Protein AF-A0A9E5I355-F1 (afdb_monomer_lite)

Structure (mmCIF, N/CA/C/O backbone):
data_AF-A0A9E5I355-F1
#
_entry.id   AF-A0A9E5I355-F1
#
loop_
_atom_site.group_PDB
_atom_site.id
_atom_site.type_symbol
_atom_site.label_atom_id
_atom_site.label_alt_id
_atom_site.label_comp_id
_atom_site.label_asym_id
_atom_site.label_entity_id
_atom_site.label_seq_id
_atom_site.pdbx_PDB_ins_code
_atom_site.Cartn_x
_atom_site.Cartn_y
_atom_site.Cartn_z
_atom_site.occupancy
_atom_site.B_iso_or_equiv
_atom_site.auth_seq_id
_atom_site.auth_comp_id
_atom_site.auth_asym_id
_atom_site.auth_atom_id
_atom_site.pdbx_PDB_model_num
ATOM 1 N N . MET A 1 1 ? 2.047 -3.698 -52.890 1.00 48.22 1 MET A N 1
ATOM 2 C CA . MET A 1 1 ? 1.212 -2.639 -53.500 1.00 48.22 1 MET A CA 1
ATOM 3 C C . MET A 1 1 ? 0.688 -1.768 -52.359 1.00 48.22 1 MET A C 1
ATOM 5 O O . MET A 1 1 ? -0.387 -2.020 -51.835 1.00 48.22 1 MET A O 1
ATOM 9 N N . ASP A 1 2 ? 1.495 -0.799 -51.916 1.00 49.91 2 ASP A N 1
ATOM 10 C CA . ASP A 1 2 ? 1.264 0.023 -50.705 1.00 49.91 2 ASP A CA 1
ATOM 11 C C . ASP A 1 2 ? 0.085 1.006 -50.795 1.00 49.91 2 ASP A C 1
ATOM 13 O O . ASP A 1 2 ? -0.238 1.700 -49.837 1.00 49.91 2 ASP A O 1
ATOM 17 N N . LEU A 1 3 ? -0.597 1.060 -51.938 1.00 51.66 3 LEU A N 1
ATOM 18 C CA . LEU A 1 3 ? -1.717 1.972 -52.175 1.00 51.66 3 LEU A CA 1
ATOM 19 C C . LEU A 1 3 ? -3.060 1.458 -51.626 1.00 51.66 3 LEU A C 1
ATOM 21 O O . LEU A 1 3 ? -4.030 2.211 -51.616 1.00 51.66 3 LEU A O 1
ATOM 25 N N . MET A 1 4 ? -3.135 0.205 -51.159 1.00 53.12 4 MET A N 1
ATOM 26 C CA . MET A 1 4 ? -4.388 -0.408 -50.685 1.00 53.12 4 MET A CA 1
ATOM 27 C C . MET A 1 4 ? -4.488 -0.572 -49.160 1.00 53.12 4 MET A C 1
ATOM 29 O O . MET A 1 4 ? -5.533 -0.993 -48.667 1.00 53.12 4 MET A O 1
ATOM 33 N N . GLN A 1 5 ? -3.451 -0.235 -48.384 1.00 52.41 5 GLN A N 1
ATOM 34 C CA . GLN A 1 5 ? -3.492 -0.401 -46.929 1.00 52.41 5 GLN A CA 1
ATOM 35 C C . GLN A 1 5 ? -4.045 0.864 -46.243 1.00 52.41 5 GLN A C 1
ATOM 37 O O . GLN A 1 5 ? -3.414 1.918 -46.232 1.00 52.41 5 GLN A O 1
ATOM 42 N N . SER A 1 6 ? -5.230 0.772 -45.634 1.00 56.38 6 SER A N 1
ATOM 43 C CA . SER A 1 6 ? -5.912 1.895 -44.961 1.00 56.38 6 SER A CA 1
ATOM 44 C C . SER A 1 6 ? -5.481 2.129 -43.506 1.00 56.38 6 SER A C 1
ATOM 46 O O . SER A 1 6 ? -5.892 3.110 -42.893 1.00 56.38 6 SER A O 1
ATOM 48 N N . HIS A 1 7 ? -4.653 1.247 -42.941 1.00 57.00 7 HIS A N 1
ATOM 49 C CA . HIS A 1 7 ? -4.448 1.163 -41.492 1.00 57.00 7 HIS A CA 1
ATOM 50 C C . HIS A 1 7 ? -3.274 2.005 -40.955 1.00 57.00 7 HIS A C 1
ATOM 52 O O . HIS A 1 7 ? -3.158 2.183 -39.744 1.00 57.00 7 HIS A O 1
ATOM 58 N N . HIS A 1 8 ? -2.372 2.491 -41.817 1.00 56.12 8 HIS A N 1
ATOM 59 C CA . HIS A 1 8 ? -1.180 3.256 -41.423 1.00 56.12 8 HIS A CA 1
ATOM 60 C C . HIS A 1 8 ? -1.053 4.532 -42.263 1.00 56.12 8 HIS A C 1
ATOM 62 O O . HIS A 1 8 ? -0.533 4.519 -43.377 1.00 56.12 8 HIS A O 1
ATOM 68 N N . ALA A 1 9 ? -1.500 5.659 -41.699 1.00 60.22 9 ALA A N 1
ATOM 69 C CA . ALA A 1 9 ? -1.529 6.959 -42.379 1.00 60.22 9 ALA A CA 1
ATOM 70 C C . ALA A 1 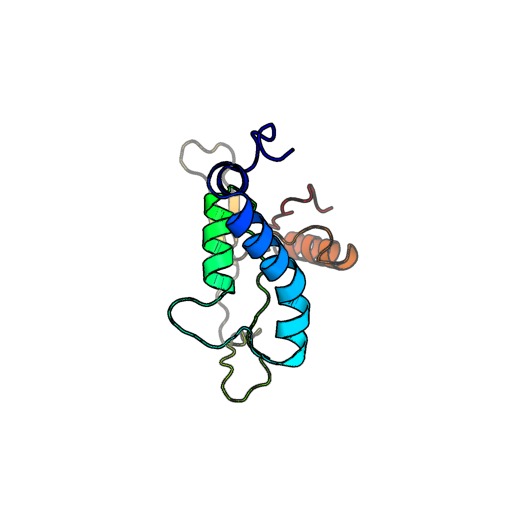9 ? -0.154 7.415 -42.922 1.00 60.22 9 ALA A C 1
ATOM 72 O O . ALA A 1 9 ? -0.084 8.127 -43.920 1.00 60.22 9 ALA A O 1
ATOM 73 N N . ILE A 1 10 ? 0.942 6.974 -42.295 1.00 58.75 10 ILE A N 1
ATOM 74 C CA . ILE A 1 10 ? 2.315 7.354 -42.660 1.00 58.75 10 ILE A CA 1
ATOM 75 C C . ILE A 1 10 ? 2.793 6.626 -43.930 1.00 58.75 10 ILE A C 1
ATOM 77 O O . ILE A 1 10 ? 3.360 7.266 -44.812 1.00 58.75 10 ILE A O 1
ATOM 81 N N . LEU A 1 11 ? 2.521 5.320 -44.060 1.00 58.97 11 LEU A N 1
ATOM 82 C CA . LEU A 1 11 ? 2.912 4.515 -45.231 1.00 58.97 11 LEU A CA 1
ATOM 83 C C . LEU A 1 11 ? 2.146 4.919 -46.497 1.00 58.97 11 LEU A C 1
ATOM 85 O O . LEU A 1 11 ? 2.666 4.804 -47.601 1.00 58.97 11 LEU A O 1
ATOM 89 N N . ARG A 1 12 ? 0.930 5.451 -46.334 1.00 59.28 12 ARG A N 1
ATOM 90 C CA . ARG A 1 12 ? 0.101 5.931 -47.444 1.00 59.28 12 ARG A CA 1
ATOM 91 C C . ARG A 1 12 ? 0.571 7.273 -48.010 1.00 59.28 12 ARG A C 1
ATOM 93 O O . ARG A 1 12 ? 0.564 7.449 -49.223 1.00 59.28 12 ARG A O 1
ATOM 100 N N . ASN A 1 13 ? 0.959 8.214 -47.149 1.00 60.34 13 ASN A N 1
ATOM 101 C CA . ASN A 1 13 ? 1.352 9.558 -47.588 1.00 60.34 13 ASN A CA 1
ATOM 102 C C . ASN A 1 13 ? 2.817 9.631 -48.035 1.00 60.34 13 ASN A C 1
ATOM 104 O O . ASN A 1 13 ? 3.153 10.446 -48.888 1.00 60.34 13 ASN A O 1
ATOM 108 N N . TYR A 1 14 ? 3.682 8.775 -47.486 1.00 66.38 14 TYR A N 1
ATOM 109 C CA . TYR A 1 14 ? 5.106 8.752 -47.812 1.00 66.38 14 TYR A CA 1
ATOM 110 C C . TYR A 1 14 ? 5.613 7.305 -47.853 1.00 66.38 14 TYR A C 1
ATOM 112 O O . TYR A 1 14 ? 6.297 6.880 -46.925 1.00 66.38 14 TYR A O 1
ATOM 120 N N . PRO A 1 15 ? 5.297 6.529 -48.904 1.00 61.34 15 PRO A N 1
ATOM 121 C CA . PRO A 1 15 ? 5.578 5.093 -48.940 1.00 61.34 15 PRO A CA 1
ATOM 122 C C . PRO A 1 15 ? 7.072 4.786 -48.794 1.00 61.34 15 PRO A C 1
ATOM 124 O O . PRO A 1 15 ? 7.458 3.957 -47.979 1.00 61.34 15 PRO A O 1
ATOM 127 N N . LEU A 1 16 ? 7.942 5.527 -49.483 1.00 65.19 16 LEU A N 1
ATOM 128 C CA . LEU A 1 16 ? 9.391 5.305 -49.417 1.00 65.19 16 LEU A CA 1
ATOM 129 C C . LEU A 1 16 ? 9.998 5.716 -48.064 1.00 65.19 16 LEU A C 1
ATOM 131 O O . LEU A 1 16 ? 10.741 4.951 -47.455 1.00 65.19 16 LEU A O 1
ATOM 135 N N . ILE A 1 17 ? 9.661 6.911 -47.568 1.00 67.50 17 ILE A N 1
ATOM 136 C CA . ILE A 1 17 ? 10.202 7.437 -46.301 1.00 67.50 17 ILE A CA 1
ATOM 137 C C . ILE A 1 17 ? 9.612 6.682 -45.102 1.00 67.50 17 ILE A C 1
ATOM 139 O O . ILE A 1 17 ? 10.296 6.467 -44.106 1.00 67.50 17 ILE A O 1
ATOM 143 N N . GLY A 1 18 ? 8.356 6.243 -45.200 1.00 64.69 18 GLY A N 1
ATOM 144 C CA . GLY A 1 18 ? 7.683 5.421 -44.203 1.00 64.69 18 GLY A CA 1
ATOM 145 C C . GLY A 1 18 ? 8.337 4.050 -44.067 1.00 64.69 18 GLY A C 1
ATOM 146 O O . GLY A 1 18 ? 8.686 3.665 -42.955 1.00 64.69 18 GLY A O 1
ATOM 147 N N . HIS A 1 19 ? 8.590 3.354 -45.180 1.00 70.31 19 HIS A N 1
ATOM 148 C CA . HIS A 1 19 ? 9.309 2.074 -45.158 1.00 70.31 19 HIS A CA 1
ATOM 149 C C . HIS A 1 19 ? 10.737 2.219 -44.632 1.00 70.31 19 HIS A C 1
ATOM 151 O O . HIS A 1 19 ? 11.148 1.430 -43.786 1.00 70.31 19 HIS A O 1
ATOM 157 N N . LEU A 1 20 ? 11.461 3.269 -45.036 1.00 68.19 20 LEU A N 1
ATOM 158 C CA . LEU A 1 20 ? 12.777 3.590 -44.471 1.00 68.19 20 LEU A CA 1
ATOM 159 C C . LEU A 1 20 ? 12.704 3.838 -42.960 1.00 68.19 20 LEU A C 1
ATOM 161 O O . LEU A 1 20 ? 13.518 3.311 -42.209 1.00 68.19 20 LEU A O 1
ATOM 165 N N . ARG A 1 21 ? 11.707 4.589 -42.484 1.00 70.00 21 ARG A N 1
ATOM 166 C CA . ARG A 1 21 ? 11.493 4.834 -41.054 1.00 70.00 21 ARG A CA 1
ATOM 167 C C . ARG A 1 21 ? 11.249 3.539 -40.280 1.00 70.00 21 ARG A C 1
ATOM 169 O O . ARG A 1 21 ? 11.850 3.368 -39.225 1.00 70.00 21 ARG A O 1
ATOM 176 N N . PHE A 1 22 ? 10.392 2.647 -40.776 1.00 65.19 22 PHE A N 1
ATOM 177 C CA . PHE A 1 22 ? 10.113 1.374 -40.106 1.00 65.19 22 PHE A CA 1
ATOM 178 C C . PHE A 1 22 ? 11.309 0.419 -40.154 1.00 65.19 22 PHE A C 1
ATOM 180 O O . PHE A 1 22 ? 11.583 -0.260 -39.169 1.00 65.19 22 PHE A O 1
ATOM 187 N N . PHE A 1 23 ? 12.078 0.429 -41.244 1.00 70.75 23 PHE A N 1
ATOM 188 C CA . PHE A 1 23 ? 13.341 -0.299 -41.347 1.00 70.75 23 PHE A CA 1
ATOM 189 C C . PHE A 1 23 ? 14.373 0.199 -40.322 1.00 70.75 23 PHE A C 1
ATOM 191 O O . PHE A 1 23 ? 14.969 -0.598 -39.599 1.00 70.75 23 PHE A O 1
ATOM 198 N N . PHE A 1 24 ? 14.527 1.518 -40.169 1.00 67.25 24 PHE A N 1
ATOM 199 C CA . PHE A 1 24 ? 15.391 2.086 -39.133 1.00 67.25 24 PHE A CA 1
ATOM 200 C C . PHE A 1 24 ? 14.848 1.877 -37.717 1.00 67.25 24 PHE A C 1
ATOM 202 O O . PHE A 1 24 ? 15.646 1.695 -36.807 1.00 67.25 24 PHE A O 1
ATOM 209 N N . GLU A 1 25 ? 13.527 1.868 -37.502 1.00 61.44 25 GLU A N 1
ATOM 210 C CA . GLU A 1 25 ? 12.923 1.480 -36.217 1.00 61.44 25 GLU A CA 1
ATOM 211 C C . GLU A 1 25 ? 13.196 0.007 -35.874 1.00 61.44 25 GLU A C 1
ATOM 213 O O . GLU A 1 25 ? 13.403 -0.294 -34.700 1.00 61.44 25 GLU A O 1
ATOM 218 N N . PHE A 1 26 ? 13.252 -0.878 -36.875 1.00 66.25 26 PHE A N 1
ATOM 219 C CA . PHE A 1 26 ? 13.553 -2.301 -36.710 1.00 66.25 26 PHE A CA 1
ATOM 220 C C . PHE A 1 26 ? 15.028 -2.563 -36.371 1.00 66.25 26 PHE A C 1
ATOM 222 O O . PHE A 1 26 ? 15.306 -3.370 -35.495 1.00 66.25 26 PHE A O 1
ATOM 229 N N . ILE A 1 27 ? 15.962 -1.829 -36.988 1.00 63.22 27 ILE A N 1
ATOM 230 C CA . ILE A 1 27 ? 17.417 -1.912 -36.718 1.00 63.22 27 ILE A CA 1
ATOM 231 C C . ILE A 1 27 ? 17.818 -1.144 -35.438 1.00 63.22 27 ILE A C 1
ATOM 233 O O . ILE A 1 27 ? 18.886 -1.336 -34.852 1.00 63.22 27 ILE A O 1
ATOM 237 N N . ARG A 1 28 ? 16.940 -0.261 -34.951 1.00 60.25 28 ARG A N 1
ATOM 238 C CA . ARG A 1 28 ? 17.161 0.588 -33.771 1.00 60.25 28 ARG A CA 1
ATOM 239 C C . ARG A 1 28 ? 17.545 -0.144 -32.474 1.00 60.25 28 ARG A C 1
ATOM 241 O O . ARG A 1 28 ? 18.323 0.444 -31.719 1.00 60.25 28 ARG A O 1
ATOM 248 N N . PRO A 1 29 ? 17.005 -1.334 -32.136 1.00 56.12 29 PRO A N 1
ATOM 249 C CA . PRO A 1 29 ? 17.376 -2.047 -30.915 1.00 56.12 29 PRO A CA 1
ATOM 250 C C . PRO A 1 29 ? 18.828 -2.537 -30.967 1.00 56.12 29 PRO A C 1
ATOM 252 O O . PRO A 1 29 ? 19.558 -2.377 -29.993 1.00 56.12 29 PRO A O 1
ATOM 255 N N . GLU A 1 30 ? 19.253 -3.052 -32.122 1.00 55.69 30 GLU A N 1
ATOM 256 C CA . GLU A 1 30 ? 20.559 -3.687 -32.331 1.00 55.69 30 GLU A CA 1
ATOM 257 C C . GLU A 1 30 ? 21.700 -2.661 -32.293 1.00 55.69 30 GLU A C 1
ATOM 259 O O . GLU A 1 30 ? 22.718 -2.889 -31.646 1.00 55.69 30 GLU A O 1
ATOM 264 N N . ILE A 1 31 ? 21.503 -1.475 -32.883 1.00 58.16 31 ILE A N 1
ATOM 265 C CA . ILE A 1 31 ? 22.497 -0.387 -32.820 1.00 58.16 31 ILE A CA 1
ATOM 266 C C . ILE A 1 31 ? 22.590 0.217 -31.405 1.00 58.16 31 ILE A C 1
ATOM 268 O O . ILE A 1 31 ? 23.676 0.589 -30.959 1.00 58.16 31 ILE A O 1
ATOM 272 N N . ARG A 1 32 ? 21.477 0.302 -30.660 1.00 49.06 32 ARG A N 1
ATOM 273 C CA . ARG A 1 32 ? 21.481 0.859 -29.291 1.00 49.06 32 ARG A CA 1
ATOM 274 C C . ARG A 1 32 ? 22.138 -0.062 -28.269 1.00 49.06 32 ARG A C 1
ATOM 276 O O . ARG A 1 32 ? 22.784 0.458 -27.367 1.00 49.06 32 ARG A O 1
ATOM 283 N N . GLN A 1 33 ? 22.001 -1.381 -28.412 1.00 49.72 33 GLN A N 1
ATOM 284 C CA . GLN A 1 33 ? 22.601 -2.342 -27.482 1.00 49.72 33 GLN A CA 1
ATOM 285 C C . GLN A 1 33 ? 24.139 -2.319 -27.513 1.00 49.72 33 GLN A C 1
ATOM 287 O O . GLN A 1 33 ? 24.761 -2.618 -26.501 1.00 49.72 33 GLN A O 1
ATOM 292 N N . TYR A 1 34 ? 24.746 -1.937 -28.644 1.00 50.56 34 TYR A N 1
ATOM 293 C CA . TYR A 1 34 ? 26.203 -1.956 -28.820 1.00 50.56 34 TYR A CA 1
ATOM 294 C C . TYR A 1 34 ? 26.901 -0.596 -28.661 1.00 50.56 34 TYR A C 1
ATOM 296 O O . TYR A 1 34 ? 28.102 -0.585 -28.408 1.00 50.56 34 TYR A O 1
ATOM 304 N N . PHE A 1 35 ? 26.195 0.536 -28.800 1.00 47.34 35 PHE A N 1
ATOM 305 C CA . PHE A 1 35 ? 26.848 1.857 -28.839 1.00 47.34 35 PHE A CA 1
ATOM 306 C C . PHE A 1 35 ? 26.343 2.901 -27.833 1.00 47.34 35 PHE A C 1
ATOM 308 O O . PHE A 1 35 ? 27.039 3.892 -27.628 1.00 47.34 35 PHE A O 1
ATOM 315 N N . LEU A 1 36 ? 25.168 2.740 -27.211 1.00 50.28 36 LEU A N 1
ATOM 316 C CA . LEU A 1 36 ? 24.565 3.790 -26.373 1.00 50.28 36 LEU A CA 1
ATOM 317 C C . LEU A 1 36 ? 23.887 3.197 -25.133 1.00 50.28 36 LEU A C 1
ATOM 319 O O . LEU A 1 36 ? 22.660 3.122 -25.027 1.00 50.28 36 LEU A O 1
ATOM 323 N N . GLU A 1 37 ? 24.720 2.801 -24.179 1.00 43.12 37 GLU A N 1
ATOM 324 C CA . GLU A 1 37 ? 24.329 2.576 -22.793 1.00 43.12 37 GLU A CA 1
ATOM 325 C C . GLU A 1 37 ? 24.034 3.934 -22.123 1.00 43.12 37 GLU A C 1
ATOM 327 O O . GLU A 1 37 ? 24.943 4.680 -21.786 1.00 43.12 37 GLU A O 1
ATOM 332 N N . SER A 1 38 ? 22.754 4.297 -21.996 1.00 48.38 38 SER A N 1
ATOM 333 C CA . SER A 1 38 ? 22.090 4.663 -20.730 1.00 48.38 38 SER A CA 1
ATOM 334 C C . SER A 1 38 ? 20.670 5.172 -21.033 1.00 48.38 38 SER A C 1
ATOM 336 O O . SER A 1 38 ? 20.453 6.085 -21.827 1.00 48.38 38 SER A O 1
ATOM 338 N N . ASP A 1 39 ? 19.651 4.567 -20.418 1.00 52.34 39 ASP A N 1
ATOM 339 C CA . ASP A 1 39 ? 18.254 5.032 -20.513 1.00 52.34 39 ASP A CA 1
ATOM 340 C C . ASP A 1 39 ? 17.959 6.210 -19.541 1.00 52.34 39 ASP A C 1
ATOM 342 O O . ASP A 1 39 ? 16.805 6.632 -19.418 1.00 52.34 39 ASP A O 1
ATOM 346 N N . ASN A 1 40 ? 18.994 6.753 -18.880 1.00 51.56 40 ASN A N 1
ATOM 347 C CA . ASN A 1 40 ? 18.903 7.764 -17.818 1.00 51.56 40 ASN A CA 1
ATOM 348 C C . ASN A 1 40 ? 19.443 9.154 -18.196 1.00 51.56 40 ASN A C 1
ATOM 350 O O . ASN A 1 40 ? 19.319 10.066 -17.384 1.00 51.56 40 ASN A O 1
ATOM 354 N N . GLU A 1 41 ? 20.015 9.359 -19.383 1.00 48.69 41 GLU A N 1
ATOM 355 C CA . GLU A 1 41 ? 20.475 10.698 -19.769 1.00 48.69 41 GLU A CA 1
ATOM 356 C C . GLU A 1 41 ? 19.310 11.606 -20.201 1.00 48.69 41 GLU A C 1
ATOM 358 O O . GLU A 1 41 ? 18.567 11.345 -21.155 1.00 48.69 41 GLU A O 1
ATOM 363 N N . GLU A 1 42 ? 19.130 12.677 -19.428 1.00 50.00 42 GLU A N 1
ATOM 364 C CA . GLU A 1 42 ? 18.147 13.734 -19.632 1.00 50.00 42 GLU A CA 1
ATOM 365 C C . GLU A 1 42 ? 18.534 14.637 -20.810 1.00 50.00 42 GLU A C 1
ATOM 367 O O . GLU A 1 42 ? 19.683 15.046 -20.914 1.00 50.00 42 GLU A O 1
ATOM 372 N N . ILE A 1 43 ? 17.562 14.939 -21.689 1.00 50.41 43 ILE A N 1
ATOM 373 C CA . ILE A 1 43 ? 17.044 16.285 -22.050 1.00 50.41 43 ILE A CA 1
ATOM 374 C C . ILE A 1 43 ? 15.870 16.097 -23.054 1.00 50.41 43 ILE A C 1
ATOM 376 O O . ILE A 1 43 ? 15.973 15.297 -23.992 1.00 50.41 43 ILE A O 1
ATOM 380 N N . PRO A 1 44 ? 14.730 16.822 -22.967 1.00 57.44 44 PRO A N 1
ATOM 381 C CA . PRO A 1 44 ? 14.105 17.488 -21.814 1.00 57.44 44 PRO A CA 1
ATOM 382 C C . PRO A 1 44 ? 13.099 16.582 -21.069 1.00 57.44 44 PRO A C 1
ATOM 384 O O . PRO A 1 44 ? 12.517 16.984 -20.072 1.00 57.44 44 PRO A O 1
ATOM 387 N N . PHE A 1 45 ? 12.879 15.359 -21.559 1.00 57.72 45 PHE A N 1
ATOM 388 C CA . PHE A 1 45 ? 12.057 14.337 -20.906 1.00 57.72 45 PHE A CA 1
ATOM 389 C C . PHE A 1 45 ? 12.702 12.975 -21.108 1.00 57.72 45 PHE A C 1
ATOM 391 O O . PHE A 1 45 ? 13.070 12.649 -22.247 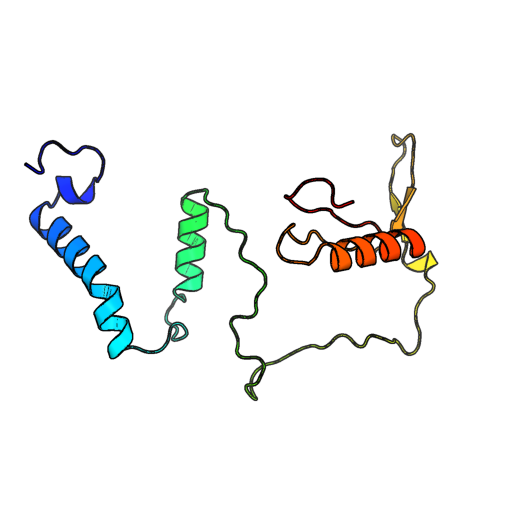1.00 57.72 45 PHE A O 1
ATOM 398 N N . SER A 1 46 ? 12.772 12.173 -20.047 1.00 65.19 46 SER A N 1
ATOM 399 C CA . SER A 1 46 ? 13.276 10.803 -20.115 1.00 65.19 46 SER A CA 1
ATOM 400 C C . SER A 1 46 ? 12.371 9.939 -20.997 1.00 65.19 46 SER A C 1
ATOM 402 O O . SER A 1 46 ? 11.169 10.191 -21.167 1.00 65.19 46 SER A O 1
ATOM 404 N N . ARG A 1 47 ? 12.928 8.872 -21.578 1.00 65.06 47 ARG A N 1
ATOM 405 C CA . ARG A 1 47 ? 12.142 7.920 -22.379 1.00 65.06 47 ARG A CA 1
ATOM 406 C C . ARG A 1 47 ? 10.974 7.343 -21.571 1.00 65.06 47 ARG A C 1
ATOM 408 O O . ARG A 1 47 ? 9.892 7.147 -22.126 1.00 65.06 47 ARG A O 1
ATOM 415 N N . ALA A 1 48 ? 11.169 7.137 -20.267 1.00 64.75 48 ALA A N 1
ATOM 416 C CA . ALA A 1 48 ? 10.136 6.664 -19.353 1.00 64.75 48 ALA A CA 1
ATOM 417 C C . ALA A 1 48 ? 8.947 7.636 -19.257 1.00 64.75 48 ALA A C 1
ATOM 419 O O . ALA A 1 48 ? 7.801 7.181 -19.326 1.00 64.75 48 ALA A O 1
ATOM 420 N N . GLN A 1 49 ? 9.213 8.947 -19.172 1.00 67.62 49 GLN A N 1
ATOM 421 C CA . GLN A 1 49 ? 8.191 10.001 -19.161 1.00 67.62 49 GLN A CA 1
ATOM 422 C C . GLN A 1 49 ? 7.433 10.064 -20.494 1.00 67.62 49 GLN A C 1
ATOM 424 O O . GLN A 1 49 ? 6.203 10.079 -20.504 1.00 67.62 49 GLN A O 1
ATOM 429 N N . ARG A 1 50 ? 8.137 10.007 -21.634 1.00 74.19 50 ARG A N 1
ATOM 430 C CA . ARG A 1 50 ? 7.487 10.006 -22.962 1.00 74.19 50 ARG A CA 1
ATOM 431 C C . A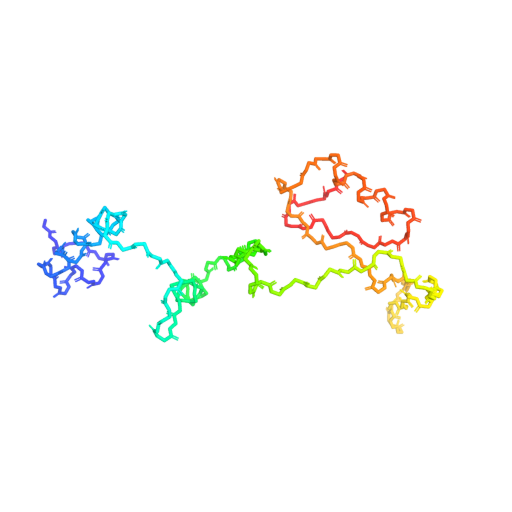RG A 1 50 ? 6.603 8.775 -23.165 1.00 74.19 50 ARG A C 1
ATOM 433 O O . ARG A 1 50 ? 5.489 8.890 -23.667 1.00 74.19 50 ARG A O 1
ATOM 440 N N . ALA A 1 51 ? 7.076 7.600 -22.748 1.00 69.75 51 ALA A N 1
ATOM 441 C CA . ALA A 1 51 ? 6.302 6.365 -22.827 1.00 69.75 51 ALA A CA 1
ATOM 442 C C . ALA A 1 51 ? 5.021 6.429 -21.978 1.00 69.75 51 ALA A C 1
ATOM 444 O O . ALA A 1 51 ? 3.983 5.955 -22.428 1.00 69.75 51 ALA A O 1
ATOM 445 N N . LEU A 1 52 ? 5.073 7.049 -20.793 1.00 73.75 52 LEU A N 1
ATOM 446 C CA . LEU A 1 52 ? 3.896 7.249 -19.941 1.00 73.75 52 LEU A CA 1
ATOM 447 C C . LEU A 1 52 ? 2.840 8.128 -20.629 1.00 73.75 52 LEU A C 1
ATOM 449 O O . LEU A 1 52 ? 1.665 7.768 -20.662 1.00 73.75 52 LEU A O 1
ATOM 453 N N . VAL A 1 53 ? 3.257 9.249 -21.228 1.00 77.75 53 VAL A N 1
ATOM 454 C CA . VAL A 1 53 ? 2.354 10.150 -21.968 1.00 77.75 53 VAL A CA 1
ATOM 455 C C . VAL A 1 53 ? 1.690 9.420 -23.136 1.00 77.75 53 VAL A C 1
ATOM 457 O O . VAL A 1 53 ? 0.476 9.514 -23.308 1.00 77.75 53 VAL A O 1
ATOM 460 N N . TYR A 1 54 ? 2.451 8.633 -23.904 1.00 76.38 54 TYR A N 1
ATOM 461 C CA . TYR A 1 54 ? 1.890 7.857 -25.012 1.00 76.38 54 TYR A CA 1
ATOM 462 C C . TYR A 1 54 ? 0.942 6.742 -24.561 1.00 76.38 54 TYR A C 1
ATOM 464 O O . TYR A 1 54 ? -0.042 6.485 -25.251 1.00 76.38 54 TYR A O 1
ATOM 472 N N . GLN A 1 55 ? 1.213 6.080 -23.433 1.00 72.44 55 GLN A N 1
ATOM 473 C CA . GLN A 1 55 ? 0.316 5.062 -22.876 1.00 72.44 55 GLN A CA 1
ATOM 474 C C . GLN A 1 55 ? -1.022 5.680 -22.454 1.00 72.44 55 GLN A C 1
ATOM 476 O O . GLN A 1 55 ? -2.072 5.189 -22.870 1.00 72.44 55 GLN A O 1
ATOM 481 N N . ARG A 1 56 ? -0.982 6.821 -21.750 1.00 77.19 56 ARG A N 1
ATOM 482 C CA . ARG A 1 56 ? -2.180 7.578 -21.353 1.00 77.19 56 ARG A CA 1
ATOM 483 C C . ARG A 1 56 ? -2.981 8.081 -22.550 1.00 77.19 56 ARG A C 1
ATOM 485 O O . ARG A 1 56 ? -4.194 7.912 -22.584 1.00 77.19 56 ARG A O 1
ATOM 492 N N . ALA A 1 57 ? -2.310 8.632 -23.563 1.00 76.25 57 ALA A N 1
ATOM 493 C CA . ALA A 1 57 ? -2.964 9.115 -24.781 1.00 76.25 57 ALA A CA 1
ATOM 494 C C . ALA A 1 57 ? -3.653 7.996 -25.584 1.00 76.25 57 ALA A C 1
ATOM 496 O O . ALA A 1 57 ? -4.597 8.260 -26.322 1.00 76.25 57 ALA A O 1
ATOM 497 N N . LYS A 1 58 ? -3.194 6.746 -25.445 1.00 79.31 58 LYS A N 1
ATOM 498 C CA . LYS A 1 58 ? -3.778 5.569 -26.104 1.00 79.31 58 LYS A CA 1
ATOM 499 C C . LYS A 1 58 ? -4.845 4.858 -25.263 1.00 79.31 58 LYS A C 1
ATOM 501 O O . LYS A 1 58 ? -5.348 3.831 -25.705 1.00 79.31 58 LYS A O 1
ATOM 506 N N . GLY A 1 59 ? -5.163 5.355 -24.063 1.00 64.00 59 GLY A N 1
ATOM 507 C CA . GLY A 1 59 ? -6.096 4.697 -23.139 1.00 64.00 59 GLY A CA 1
ATOM 508 C C . GLY A 1 59 ? -5.615 3.327 -22.642 1.00 64.00 59 GLY A C 1
ATOM 509 O O . GLY A 1 59 ? -6.416 2.532 -22.160 1.00 64.00 59 GLY A O 1
ATOM 510 N N . ALA A 1 60 ? -4.321 3.028 -22.783 1.00 64.94 60 ALA A N 1
ATOM 511 C CA . ALA A 1 60 ? -3.729 1.795 -22.281 1.00 64.94 60 ALA A CA 1
ATOM 512 C C . ALA A 1 60 ? -3.431 1.933 -20.781 1.00 64.94 60 ALA A C 1
ATOM 514 O O . ALA A 1 60 ? -3.098 3.027 -20.323 1.00 64.94 60 ALA A O 1
ATOM 515 N N . SER A 1 61 ? -3.523 0.824 -20.035 1.00 54.41 61 SER A N 1
ATOM 516 C CA . SER A 1 61 ? -3.248 0.799 -18.591 1.00 54.41 61 SER A CA 1
ATOM 517 C C . SER A 1 61 ? -1.892 1.443 -18.284 1.00 54.41 61 SER A C 1
ATOM 519 O O . SER A 1 61 ? -0.852 1.004 -18.780 1.00 54.41 61 SER A O 1
ATOM 521 N N . ASP A 1 62 ? -1.915 2.510 -17.485 1.00 53.88 62 ASP A N 1
ATOM 522 C CA . ASP A 1 62 ? -0.742 3.285 -17.075 1.00 53.88 62 ASP A CA 1
ATOM 523 C C . ASP A 1 62 ? -0.177 2.823 -15.722 1.00 53.88 62 ASP A C 1
ATOM 525 O O . ASP A 1 62 ? 0.770 3.415 -15.197 1.00 53.88 62 ASP A O 1
ATOM 529 N N . LYS A 1 63 ? -0.728 1.732 -15.177 1.00 51.41 63 LYS A N 1
ATOM 530 C CA . LYS A 1 63 ? -0.311 1.128 -13.915 1.00 51.41 63 LYS A CA 1
ATOM 531 C C . LYS A 1 63 ? 1.033 0.434 -14.098 1.00 51.41 63 LYS A C 1
ATOM 533 O O . LYS A 1 63 ? 1.112 -0.709 -14.542 1.00 51.41 63 LYS A O 1
ATOM 538 N N . ARG A 1 64 ? 2.113 1.139 -13.763 1.00 57.34 64 ARG A N 1
ATOM 539 C CA . ARG A 1 64 ? 3.442 0.537 -13.616 1.00 57.34 64 ARG A CA 1
ATOM 540 C C . ARG A 1 64 ? 3.645 0.103 -12.165 1.00 57.34 64 ARG A C 1
ATOM 542 O O . ARG A 1 64 ? 3.248 0.848 -11.267 1.00 57.34 64 ARG A O 1
ATOM 549 N N . PRO A 1 65 ? 4.261 -1.066 -11.919 1.00 54.97 65 PRO A N 1
ATOM 550 C CA . PRO A 1 65 ? 4.664 -1.436 -10.571 1.00 54.97 65 PRO A CA 1
ATOM 551 C C . PRO A 1 65 ? 5.588 -0.347 -10.015 1.00 54.97 65 PRO A C 1
ATOM 553 O O . PRO A 1 65 ? 6.433 0.182 -10.738 1.00 54.97 65 PRO A O 1
ATOM 556 N N . PHE A 1 66 ? 5.413 -0.018 -8.736 1.00 52.94 66 PHE A N 1
ATOM 557 C CA . PHE A 1 66 ? 6.185 0.977 -7.979 1.00 52.94 66 PHE A CA 1
ATOM 558 C C . PHE A 1 66 ? 7.626 0.490 -7.697 1.00 52.94 66 PHE A C 1
ATOM 560 O O . PHE A 1 66 ? 8.121 0.549 -6.578 1.00 52.94 66 PHE A O 1
ATOM 567 N N . GLY A 1 67 ? 8.298 -0.067 -8.705 1.00 55.81 67 GLY A N 1
ATOM 568 C CA . GLY A 1 67 ? 9.705 -0.434 -8.626 1.00 55.81 67 GLY A CA 1
ATOM 569 C C . GLY A 1 67 ? 10.579 0.810 -8.740 1.00 55.81 67 GLY A C 1
ATOM 570 O O . GLY A 1 67 ? 10.369 1.649 -9.618 1.00 55.81 67 GLY A O 1
ATOM 571 N N . THR A 1 68 ? 11.568 0.931 -7.861 1.00 61.84 68 THR A N 1
ATOM 572 C CA . THR A 1 68 ? 12.562 2.001 -7.934 1.00 61.84 68 THR A CA 1
ATOM 573 C C . THR A 1 68 ? 13.444 1.780 -9.166 1.00 61.84 68 THR A C 1
ATOM 575 O O . THR A 1 68 ? 14.115 0.760 -9.277 1.00 61.84 68 THR A O 1
ATOM 578 N N . LEU A 1 69 ? 13.439 2.733 -10.105 1.00 62.09 69 LEU A N 1
ATOM 579 C CA . LEU A 1 69 ? 14.353 2.744 -11.264 1.00 62.09 69 LEU A CA 1
ATOM 580 C C . LEU A 1 69 ? 15.758 3.254 -10.897 1.00 62.09 69 LEU A C 1
ATOM 582 O O . LEU A 1 69 ? 16.686 3.183 -11.700 1.00 62.09 69 LEU A O 1
ATOM 586 N N . VAL A 1 70 ? 15.888 3.813 -9.694 1.00 63.88 70 VAL A N 1
ATOM 587 C CA . VAL A 1 70 ? 17.134 4.309 -9.115 1.00 63.88 70 VAL A CA 1
ATOM 588 C C . VAL A 1 70 ? 17.858 3.153 -8.432 1.00 63.88 70 VAL A C 1
ATOM 590 O O . VAL A 1 70 ? 17.273 2.407 -7.649 1.00 63.88 70 VAL A O 1
ATOM 593 N N . ASP A 1 71 ? 19.146 3.022 -8.722 1.00 68.12 71 ASP A N 1
ATOM 594 C CA . ASP A 1 71 ? 20.018 2.093 -8.016 1.00 68.12 71 ASP A CA 1
ATOM 595 C C . ASP A 1 71 ? 20.204 2.562 -6.566 1.00 68.12 71 ASP A C 1
ATOM 597 O O . ASP A 1 71 ? 20.934 3.515 -6.291 1.00 68.12 71 ASP A O 1
ATOM 601 N N . VAL A 1 72 ? 19.506 1.887 -5.655 1.00 70.06 72 VAL A N 1
ATOM 602 C CA . VAL A 1 72 ? 19.476 2.154 -4.212 1.00 70.06 72 VAL A CA 1
ATOM 603 C C . VAL A 1 72 ? 20.818 1.920 -3.510 1.00 70.06 72 VAL A C 1
ATOM 605 O O . VAL A 1 72 ? 20.988 2.354 -2.376 1.00 70.06 72 VAL A O 1
ATOM 608 N N . TYR A 1 73 ? 21.781 1.262 -4.160 1.00 72.62 73 TYR A N 1
ATOM 609 C CA . TYR A 1 73 ? 23.109 1.025 -3.588 1.00 72.62 73 TYR A CA 1
ATOM 610 C C . TYR A 1 73 ? 24.116 2.128 -3.924 1.00 72.62 73 TYR A C 1
ATOM 612 O O . TYR A 1 73 ? 25.239 2.113 -3.414 1.00 72.62 73 TYR A O 1
ATOM 620 N N . LYS A 1 74 ? 23.743 3.100 -4.766 1.00 75.31 74 LYS A N 1
ATOM 621 C CA . LYS A 1 74 ? 24.613 4.238 -5.066 1.00 75.31 74 LYS A CA 1
ATOM 622 C C . LYS A 1 74 ? 24.656 5.211 -3.885 1.00 75.31 74 LYS A C 1
ATOM 624 O O . LYS A 1 74 ? 23.618 5.483 -3.292 1.00 75.31 74 LYS A O 1
ATOM 629 N N . PRO A 1 75 ? 25.816 5.827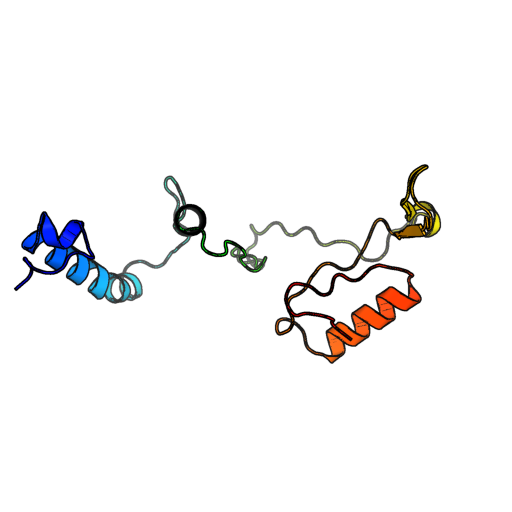 -3.591 1.00 72.25 75 PRO A N 1
ATOM 630 C CA . PRO A 1 75 ? 25.942 6.791 -2.494 1.00 72.25 75 PRO A CA 1
ATOM 631 C C . PRO A 1 75 ? 24.998 8.000 -2.588 1.00 72.25 75 PRO A C 1
ATOM 633 O O . PRO A 1 75 ? 24.719 8.632 -1.578 1.00 72.25 75 PRO A O 1
ATOM 636 N N . SER A 1 76 ? 24.523 8.336 -3.791 1.00 72.25 76 SER A N 1
ATOM 637 C CA . SER A 1 76 ? 23.573 9.425 -4.042 1.00 72.25 76 SER A CA 1
ATOM 638 C C . SER A 1 76 ? 22.100 9.004 -3.978 1.00 72.25 76 SER A C 1
ATOM 640 O O . SER A 1 76 ? 21.224 9.823 -4.249 1.00 72.25 76 SER A O 1
ATOM 642 N N . ALA A 1 77 ? 21.805 7.739 -3.672 1.00 71.44 77 ALA A N 1
ATOM 643 C CA . ALA A 1 77 ? 20.438 7.278 -3.500 1.00 71.44 77 ALA A CA 1
ATOM 644 C C . ALA A 1 77 ? 19.919 7.673 -2.114 1.00 71.44 77 ALA A C 1
ATOM 646 O O . ALA A 1 77 ? 20.345 7.142 -1.089 1.00 71.44 77 ALA A O 1
ATOM 647 N N . GLU A 1 78 ? 18.964 8.595 -2.084 1.00 72.50 78 GLU A N 1
ATOM 648 C CA . GLU A 1 78 ? 18.248 8.933 -0.859 1.00 72.50 78 GLU A CA 1
ATOM 649 C C . GLU A 1 78 ? 17.148 7.899 -0.601 1.00 72.50 78 GLU A C 1
ATOM 651 O O . GLU A 1 78 ? 16.206 7.751 -1.382 1.00 72.50 78 GLU A O 1
ATOM 656 N N . ILE A 1 79 ? 17.266 7.170 0.509 1.00 72.06 79 ILE A N 1
ATOM 657 C CA . ILE A 1 79 ? 16.276 6.184 0.945 1.00 72.06 79 ILE A CA 1
ATOM 658 C C . ILE A 1 79 ? 15.789 6.584 2.329 1.00 72.06 79 ILE A C 1
ATOM 660 O O . ILE A 1 79 ? 16.555 6.624 3.292 1.00 72.06 79 ILE A O 1
ATOM 664 N N . LEU A 1 80 ? 14.490 6.835 2.443 1.00 71.75 80 LEU A N 1
ATOM 665 C CA . LEU A 1 80 ? 13.838 7.019 3.731 1.00 71.75 80 LEU A CA 1
ATOM 666 C C . LEU A 1 80 ? 13.318 5.667 4.213 1.00 71.75 80 LEU A C 1
ATOM 668 O O . LEU A 1 80 ? 12.304 5.165 3.732 1.00 71.75 80 LEU A O 1
ATOM 672 N N . LEU A 1 81 ? 14.022 5.068 5.170 1.00 75.19 81 LEU A N 1
ATOM 673 C CA . LEU A 1 81 ? 13.568 3.850 5.832 1.00 75.19 81 LEU A CA 1
ATOM 674 C C . LEU A 1 81 ? 12.634 4.217 6.988 1.00 75.19 81 LEU A C 1
ATOM 676 O O . LEU A 1 81 ? 13.006 4.957 7.899 1.00 75.19 81 LEU A O 1
ATOM 680 N N . GLN A 1 82 ? 11.417 3.675 6.977 1.00 69.56 82 GLN A N 1
ATOM 681 C CA . GLN A 1 82 ? 10.514 3.795 8.118 1.00 69.56 82 GLN A CA 1
ATOM 682 C C . GLN A 1 82 ? 11.048 2.983 9.304 1.00 69.56 82 GLN A C 1
ATOM 684 O O . GLN A 1 82 ? 11.325 1.788 9.198 1.00 69.56 82 GLN A O 1
ATOM 689 N N . ARG A 1 83 ? 11.161 3.630 10.468 1.00 71.00 83 ARG A N 1
ATOM 690 C CA . ARG A 1 83 ? 11.489 2.957 11.730 1.00 71.00 83 ARG A CA 1
ATOM 691 C C . ARG A 1 83 ? 10.265 2.178 12.213 1.00 71.00 83 ARG A C 1
ATOM 693 O O . ARG A 1 83 ? 9.267 2.781 12.591 1.00 71.00 83 ARG A O 1
ATOM 700 N N . GLY A 1 84 ? 10.365 0.851 12.262 1.00 70.19 84 GLY A N 1
ATOM 701 C CA . GLY A 1 84 ? 9.247 -0.028 12.639 1.00 70.19 84 GLY A CA 1
ATOM 702 C C . GLY A 1 84 ? 8.804 0.036 14.107 1.00 70.19 84 GLY A C 1
ATOM 703 O O . GLY A 1 84 ? 7.777 -0.540 14.445 1.00 70.19 84 GLY A O 1
ATOM 704 N N . ASN A 1 85 ? 9.548 0.718 14.984 1.00 74.94 85 ASN A N 1
ATOM 705 C CA . ASN A 1 85 ? 9.205 0.828 16.402 1.00 74.94 85 ASN A CA 1
ATOM 706 C C . ASN A 1 85 ? 9.321 2.289 16.876 1.00 74.94 85 ASN A C 1
ATOM 708 O O . ASN A 1 85 ? 10.441 2.775 17.065 1.00 74.94 85 ASN A O 1
ATOM 712 N N . PRO A 1 86 ? 8.216 3.040 17.003 1.00 76.50 86 PRO A N 1
ATOM 713 C CA . PRO A 1 86 ? 8.242 4.402 17.534 1.00 76.50 86 PRO A CA 1
ATOM 714 C C . PRO A 1 86 ? 8.548 4.400 19.041 1.00 76.50 86 PRO A C 1
ATOM 716 O O . PRO A 1 86 ? 8.177 3.477 19.754 1.00 76.50 86 PRO A O 1
ATOM 719 N N . ILE A 1 87 ? 9.231 5.439 19.537 1.00 81.50 87 ILE A N 1
ATOM 720 C CA . ILE A 1 87 ? 9.570 5.564 20.973 1.00 81.50 87 ILE A CA 1
ATOM 721 C C . ILE A 1 87 ? 8.303 5.786 21.813 1.00 81.50 87 ILE A C 1
ATOM 723 O O . ILE A 1 87 ? 8.179 5.221 22.891 1.00 81.50 87 ILE A O 1
ATOM 727 N N . ASN A 1 88 ? 7.354 6.562 21.282 1.00 84.06 88 ASN A N 1
ATOM 728 C CA . ASN A 1 88 ? 6.069 6.857 21.911 1.00 84.06 88 ASN A CA 1
ATOM 729 C C . ASN A 1 88 ? 4.944 6.579 20.901 1.00 84.06 88 ASN A C 1
ATOM 731 O O . ASN A 1 88 ? 4.553 7.493 20.168 1.00 84.06 88 ASN A O 1
ATOM 735 N N . PRO A 1 89 ? 4.470 5.326 20.776 1.00 81.62 89 PRO A N 1
ATOM 736 C CA . PRO A 1 89 ? 3.352 5.020 19.896 1.00 81.62 89 PRO A CA 1
ATOM 737 C C . PRO A 1 89 ? 2.067 5.695 20.403 1.00 81.62 89 PRO A C 1
ATOM 739 O O . PRO A 1 89 ? 1.780 5.631 21.601 1.00 81.62 89 PRO A O 1
ATOM 742 N N . PRO A 1 90 ? 1.265 6.313 19.520 1.00 83.75 90 PRO A N 1
ATOM 743 C CA . PRO A 1 90 ? -0.095 6.709 19.870 1.00 83.75 90 PRO A CA 1
ATOM 744 C C . PRO A 1 90 ? -0.951 5.463 20.156 1.00 83.75 90 PRO A C 1
ATOM 746 O O . PRO A 1 90 ? -0.623 4.357 19.718 1.00 83.75 90 PRO A O 1
ATOM 749 N N . SER A 1 91 ? -2.062 5.628 20.880 1.00 86.31 91 SER A N 1
ATOM 750 C CA . SER A 1 91 ? -2.977 4.510 21.137 1.00 86.31 91 SER A CA 1
ATOM 751 C C . SER A 1 91 ? -3.600 4.002 19.837 1.00 86.31 91 SER A C 1
ATOM 753 O O . SER A 1 91 ? -3.879 4.778 18.918 1.00 86.31 91 SER A O 1
ATOM 755 N N . VAL A 1 92 ? -3.854 2.698 19.753 1.00 82.25 92 VAL A N 1
ATOM 756 C CA . VAL A 1 92 ? -4.421 2.071 18.547 1.00 82.25 92 VAL A CA 1
ATOM 757 C C . VAL A 1 92 ? -5.814 2.632 18.245 1.00 82.25 92 VAL A C 1
ATOM 759 O O . VAL A 1 92 ? -6.181 2.813 17.086 1.00 82.25 92 VAL A O 1
ATOM 762 N N . GLU A 1 93 ? -6.571 2.976 19.283 1.00 85.19 93 GLU A N 1
ATOM 763 C CA . GLU A 1 93 ? -7.904 3.567 19.201 1.00 85.19 93 GLU A CA 1
ATOM 764 C C . GLU A 1 93 ? -7.870 4.974 18.596 1.00 85.19 93 GLU A C 1
ATOM 766 O O . GLU A 1 93 ? -8.778 5.336 17.850 1.00 85.19 93 GLU A O 1
ATOM 771 N N . SER A 1 94 ? -6.808 5.748 18.859 1.00 88.81 94 SER A N 1
ATOM 772 C CA . SER A 1 94 ? -6.630 7.089 18.280 1.00 88.81 94 SER A CA 1
ATOM 773 C C . SER A 1 94 ? -6.343 7.057 16.776 1.00 88.81 94 SER A C 1
ATOM 775 O O . SER A 1 94 ? -6.556 8.045 16.079 1.00 88.81 94 SER A O 1
ATOM 777 N N . LEU A 1 95 ? -5.902 5.906 16.262 1.00 90.81 95 LEU A N 1
ATOM 778 C CA . LEU A 1 95 ? -5.615 5.678 14.847 1.00 90.81 95 LEU A CA 1
ATOM 779 C C . LEU A 1 95 ? -6.809 5.092 14.088 1.00 90.81 95 LEU A C 1
ATOM 781 O O . LEU A 1 95 ? -6.634 4.450 13.046 1.00 90.81 95 LEU A O 1
ATOM 785 N N . ARG A 1 96 ? -8.027 5.279 14.602 1.00 91.75 96 ARG A N 1
ATOM 786 C CA . ARG A 1 96 ? -9.260 4.840 13.951 1.00 91.75 96 ARG A CA 1
ATOM 787 C C . ARG A 1 96 ? -10.208 6.003 13.733 1.00 91.75 96 ARG A C 1
ATOM 789 O O . ARG A 1 96 ? -10.345 6.887 14.570 1.00 91.75 96 ARG A O 1
ATOM 796 N N . VAL A 1 97 ? -10.911 5.958 12.610 1.00 92.81 97 VAL A N 1
ATOM 797 C CA . VAL A 1 97 ? -11.932 6.936 12.246 1.00 92.81 97 VAL A CA 1
ATOM 798 C C . VAL A 1 97 ? -13.269 6.236 12.055 1.00 92.81 97 VAL A C 1
ATOM 800 O O . VAL A 1 97 ? -13.341 5.127 11.520 1.00 92.81 97 VAL A O 1
ATOM 803 N N . ARG A 1 98 ? -14.342 6.880 12.515 1.00 92.56 98 ARG A N 1
ATOM 804 C CA . ARG A 1 98 ? -15.705 6.416 12.264 1.00 92.56 98 ARG A CA 1
ATOM 805 C C . ARG A 1 98 ? -16.102 6.777 10.838 1.00 92.56 98 ARG A C 1
ATOM 807 O O . ARG A 1 98 ? -16.087 7.946 10.466 1.00 92.56 98 ARG A O 1
ATOM 814 N N . VAL A 1 99 ? -16.509 5.777 10.072 1.00 92.19 99 VAL A N 1
ATOM 815 C CA . VAL A 1 99 ? -17.060 5.923 8.727 1.00 92.19 99 VAL A CA 1
ATOM 816 C C . VAL A 1 99 ? -18.572 5.725 8.793 1.00 92.19 99 VAL A C 1
ATOM 818 O O . VAL A 1 99 ? -19.065 4.778 9.406 1.00 92.19 99 VAL A O 1
ATOM 821 N N . GLY A 1 100 ? -19.310 6.634 8.154 1.00 92.12 100 GLY A N 1
ATOM 822 C CA . GLY A 1 100 ? -20.772 6.621 8.089 1.00 92.12 100 GLY A CA 1
ATOM 823 C C . GLY A 1 100 ? -21.405 7.866 8.714 1.00 92.12 100 GLY A C 1
ATOM 824 O O . GLY A 1 100 ? -21.268 8.106 9.913 1.00 92.12 100 GLY A O 1
ATOM 825 N N . GLY A 1 101 ? -22.102 8.649 7.883 1.00 91.38 101 GLY A N 1
ATOM 826 C CA . GLY A 1 101 ? -22.886 9.821 8.296 1.00 91.38 101 GLY A CA 1
ATOM 827 C C . GLY A 1 101 ? -24.329 9.473 8.681 1.00 91.38 101 GLY A C 1
ATOM 828 O O . GLY A 1 101 ? -24.664 8.307 8.864 1.00 91.38 101 GLY A O 1
ATOM 829 N N . ALA A 1 102 ? -25.206 10.479 8.753 1.00 91.69 102 ALA A N 1
ATOM 830 C CA . ALA A 1 102 ? -26.596 10.319 9.208 1.00 91.69 102 ALA A CA 1
ATOM 831 C C . ALA A 1 102 ? -27.434 9.318 8.382 1.00 91.69 102 ALA A C 1
ATOM 833 O O . ALA A 1 102 ? -28.373 8.728 8.903 1.00 91.69 102 ALA A O 1
ATOM 834 N N . GLN A 1 103 ? -27.089 9.114 7.108 1.00 94.25 103 GLN A N 1
ATOM 835 C CA . GLN A 1 103 ? -27.774 8.178 6.207 1.00 94.25 103 GLN A CA 1
ATOM 836 C C . GLN A 1 103 ? -27.192 6.752 6.250 1.00 94.25 103 GLN A C 1
ATOM 838 O O . GLN A 1 103 ? -27.701 5.859 5.577 1.00 94.25 103 GLN A O 1
ATOM 843 N N . CYS A 1 104 ? -26.110 6.522 7.002 1.00 93.12 104 CYS A N 1
ATOM 844 C CA . CYS A 1 104 ? -25.476 5.213 7.097 1.00 93.12 104 CYS A CA 1
ATOM 845 C C . CYS A 1 104 ? -26.205 4.345 8.126 1.00 93.12 104 CYS A C 1
ATOM 847 O O . CYS A 1 104 ? -26.233 4.667 9.312 1.00 93.12 104 CYS A O 1
ATOM 849 N N . THR A 1 105 ? -26.756 3.218 7.680 1.00 93.69 105 THR A N 1
ATOM 850 C CA . THR A 1 105 ? -27.436 2.252 8.555 1.00 93.69 105 THR A CA 1
ATOM 851 C C . THR A 1 105 ? -26.458 1.410 9.372 1.00 93.69 105 THR A C 1
ATOM 853 O O . THR A 1 105 ? -26.820 0.929 10.443 1.00 93.69 105 THR A O 1
ATOM 856 N N . GLN A 1 106 ? -25.218 1.252 8.896 1.00 92.50 106 GLN A N 1
ATOM 857 C CA . GLN A 1 106 ? -24.167 0.451 9.532 1.00 92.50 106 GLN A CA 1
ATOM 858 C C . GLN A 1 106 ? -22.837 1.221 9.586 1.00 92.50 106 GLN A C 1
ATOM 860 O O . GLN A 1 106 ? -21.921 0.958 8.803 1.00 92.50 106 GLN A O 1
ATOM 865 N N . PRO A 1 107 ? -22.717 2.216 10.479 1.00 92.50 107 PRO A N 1
ATOM 866 C CA . PRO A 1 107 ? -21.460 2.920 10.685 1.00 92.50 107 PRO A CA 1
ATOM 867 C C . PRO A 1 107 ? -20.427 1.995 11.337 1.00 92.50 107 PRO A C 1
ATOM 869 O O . PRO A 1 107 ? -20.750 1.220 12.237 1.00 92.50 107 PRO A O 1
ATOM 872 N N . TYR A 1 108 ? -19.169 2.115 10.926 1.00 90.44 108 TYR A N 1
ATOM 873 C CA . TYR A 1 108 ? -18.072 1.277 11.413 1.00 90.44 108 TYR A CA 1
ATOM 874 C C . TYR A 1 108 ? -16.817 2.111 11.672 1.00 90.44 108 TYR A C 1
ATOM 876 O O . TYR A 1 108 ? -16.689 3.233 11.187 1.00 90.44 108 TYR A O 1
ATOM 884 N N . PHE A 1 109 ? -15.884 1.578 12.459 1.00 90.94 109 PHE A N 1
ATOM 885 C CA . PHE A 1 109 ? -14.576 2.196 12.668 1.00 90.94 109 PHE A CA 1
ATOM 886 C C . PHE A 1 109 ? -13.537 1.509 11.792 1.00 90.94 109 PHE A C 1
ATOM 888 O O . PHE A 1 109 ? -13.384 0.291 11.850 1.00 90.94 109 PHE A O 1
ATOM 895 N N . ILE A 1 110 ? -12.790 2.292 11.022 1.00 91.38 110 ILE A N 1
ATOM 896 C CA . ILE A 1 110 ? -11.677 1.803 10.209 1.00 91.38 110 ILE A CA 1
ATOM 897 C C . ILE A 1 110 ? -10.367 2.379 10.730 1.00 91.38 110 ILE A C 1
ATOM 899 O O . ILE A 1 110 ? -10.344 3.486 11.268 1.00 91.38 110 ILE A O 1
ATOM 903 N N . SER A 1 111 ? -9.274 1.631 10.593 1.00 91.44 111 SER A N 1
ATOM 904 C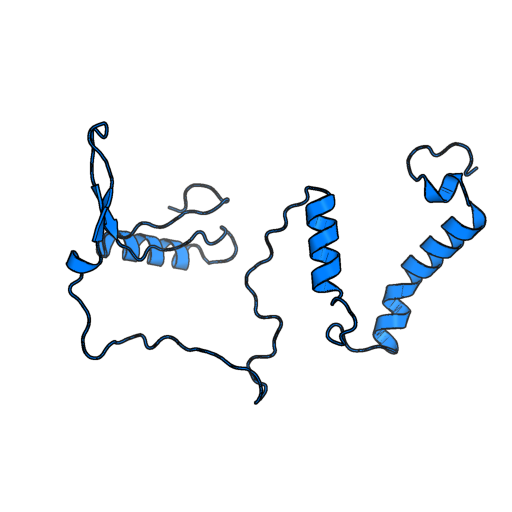 CA . SER A 1 111 ? -7.949 2.184 10.859 1.00 91.44 111 SER A CA 1
ATOM 905 C C . SER A 1 111 ? -7.560 3.208 9.793 1.00 91.44 111 SER A C 1
ATOM 907 O O . SER A 1 111 ? -7.947 3.082 8.632 1.00 91.44 111 SER A O 1
ATOM 909 N N . LEU A 1 112 ? -6.765 4.203 10.186 1.00 89.06 112 LEU A N 1
ATOM 910 C CA . LEU A 1 112 ? -6.098 5.120 9.262 1.00 89.06 112 LEU A CA 1
ATOM 911 C C . LEU A 1 112 ? -5.069 4.399 8.378 1.00 89.06 112 LEU A C 1
ATOM 913 O O . LEU A 1 112 ? -4.830 4.823 7.251 1.00 89.06 112 LEU A O 1
ATOM 917 N N . PHE A 1 113 ? -4.487 3.302 8.869 1.00 87.19 113 PHE A N 1
ATOM 918 C CA . PHE A 1 113 ? -3.517 2.495 8.136 1.00 87.19 113 PHE A CA 1
ATOM 919 C C . PHE A 1 113 ? -4.158 1.168 7.731 1.00 87.19 113 PHE A C 1
ATOM 921 O O . PHE A 1 113 ? -4.594 0.399 8.580 1.00 87.19 113 PHE A O 1
ATOM 928 N N . ASN A 1 114 ? -4.216 0.896 6.429 1.00 89.00 114 ASN A N 1
ATOM 929 C CA . ASN A 1 114 ? -4.775 -0.334 5.868 1.00 89.00 114 ASN A CA 1
ATOM 930 C C . ASN A 1 114 ? -3.787 -0.942 4.870 1.00 89.00 114 ASN A C 1
ATOM 932 O O . ASN A 1 114 ? -2.852 -0.274 4.425 1.00 89.00 114 ASN A O 1
ATOM 936 N N . ILE A 1 115 ? -3.990 -2.209 4.525 1.00 85.38 115 ILE A N 1
ATOM 937 C CA . ILE A 1 115 ? -3.130 -2.924 3.583 1.00 85.38 115 ILE A CA 1
ATOM 938 C C . ILE A 1 115 ? -3.641 -2.643 2.165 1.00 85.38 115 ILE A C 1
ATOM 940 O O . ILE A 1 115 ? -4.811 -2.892 1.869 1.00 85.38 115 ILE A O 1
ATOM 944 N N . SER A 1 116 ? -2.784 -2.082 1.312 1.00 81.00 116 SER A N 1
ATOM 945 C CA . SER A 1 116 ? -3.126 -1.708 -0.062 1.00 81.00 116 SER A CA 1
ATOM 946 C C . SER A 1 116 ? -3.260 -2.915 -0.990 1.00 81.00 116 SER A C 1
ATOM 948 O O . SER A 1 116 ? -2.708 -3.982 -0.724 1.00 81.00 116 SER A O 1
ATOM 950 N N . ALA A 1 117 ? -3.946 -2.706 -2.121 1.00 67.31 117 ALA A N 1
ATOM 951 C CA . ALA A 1 117 ? -4.034 -3.671 -3.205 1.00 67.31 117 ALA A CA 1
ATOM 952 C C . ALA A 1 117 ? -2.644 -4.082 -3.684 1.00 67.31 117 ALA A C 1
ATOM 954 O O . ALA A 1 117 ? -1.881 -3.265 -4.206 1.00 67.31 117 ALA A O 1
ATOM 955 N N . MET A 1 118 ? -2.348 -5.372 -3.583 1.00 66.62 118 MET A N 1
ATOM 956 C CA . MET A 1 118 ? -1.185 -5.969 -4.222 1.00 66.62 118 MET A CA 1
ATOM 957 C C . MET A 1 118 ? -1.677 -7.052 -5.175 1.00 66.62 118 MET A C 1
ATOM 959 O O . MET A 1 118 ? -2.475 -7.904 -4.794 1.00 66.62 118 MET A O 1
ATOM 963 N N . SER A 1 119 ? -1.273 -6.982 -6.446 1.00 51.25 119 SER A N 1
ATOM 964 C CA . SER A 1 119 ? -1.851 -7.842 -7.483 1.00 51.25 119 SER A CA 1
ATOM 965 C C . SER A 1 119 ? -1.605 -9.319 -7.183 1.00 51.25 119 SER A C 1
ATOM 967 O O . SER A 1 119 ? -0.468 -9.719 -6.907 1.00 51.25 119 SER A O 1
ATOM 969 N N . PHE A 1 120 ? -2.652 -10.133 -7.320 1.00 51.97 120 PHE A N 1
ATOM 970 C CA . PHE A 1 120 ? -2.563 -11.589 -7.287 1.00 51.97 120 PHE A CA 1
ATOM 971 C C . PHE A 1 120 ? -1.517 -12.054 -8.318 1.00 51.97 120 PHE A C 1
ATOM 973 O O . PHE A 1 120 ? -1.647 -11.773 -9.507 1.00 51.97 120 PHE A O 1
ATOM 980 N N . GLY A 1 121 ? -0.429 -12.675 -7.850 1.00 54.38 121 GLY A N 1
ATOM 981 C CA . GLY A 1 121 ? 0.736 -13.050 -8.667 1.00 54.38 121 GLY A CA 1
ATOM 982 C C . GLY A 1 121 ? 2.029 -12.278 -8.368 1.00 54.38 121 GLY A C 1
ATOM 983 O O . GLY A 1 121 ? 3.107 -12.794 -8.647 1.00 54.38 121 GLY A O 1
ATOM 984 N N . ALA A 1 122 ? 1.959 -11.100 -7.736 1.00 62.03 122 ALA A N 1
ATOM 985 C CA . ALA A 1 122 ? 3.146 -10.393 -7.232 1.00 62.03 122 ALA A CA 1
ATOM 986 C C . ALA A 1 122 ? 3.614 -10.926 -5.863 1.00 62.03 122 ALA A C 1
ATOM 988 O O . ALA A 1 122 ? 4.770 -10.756 -5.483 1.00 62.03 122 ALA A O 1
ATOM 989 N N . LEU A 1 123 ? 2.714 -11.586 -5.128 1.00 69.81 123 LEU A N 1
ATOM 990 C CA . LEU A 1 123 ? 2.961 -12.195 -3.822 1.00 69.81 123 LEU A CA 1
ATOM 991 C C . LEU A 1 123 ? 2.499 -13.648 -3.818 1.00 69.81 123 LEU A C 1
ATOM 993 O O . LEU A 1 123 ? 1.539 -14.014 -4.496 1.00 69.81 123 LEU A O 1
ATOM 997 N N . SER A 1 124 ? 3.174 -14.472 -3.016 1.00 79.88 124 SER A N 1
ATOM 998 C CA . SER A 1 124 ? 2.759 -15.858 -2.802 1.00 79.88 124 SER A CA 1
ATOM 999 C C . SER A 1 124 ? 1.422 -15.927 -2.058 1.00 79.88 124 SER A C 1
ATOM 1001 O O . SER A 1 124 ? 1.100 -15.055 -1.248 1.00 79.88 124 SER A O 1
ATOM 1003 N N . ALA A 1 125 ? 0.675 -17.015 -2.262 1.00 80.69 125 ALA A N 1
ATOM 1004 C CA . ALA A 1 125 ? -0.564 -17.277 -1.523 1.00 80.69 125 ALA A CA 1
ATOM 1005 C C . AL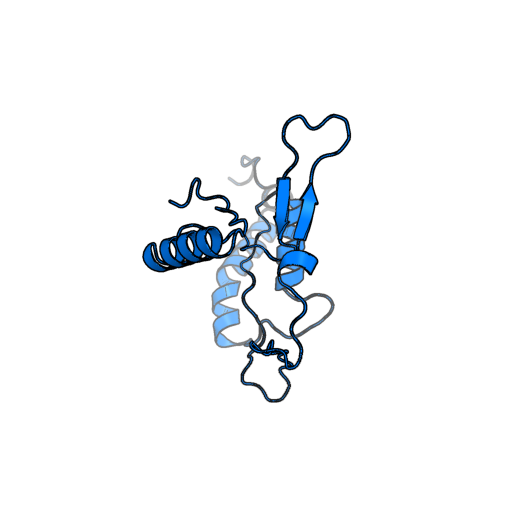A A 1 125 ? -0.351 -17.240 0.004 1.00 80.69 125 ALA A C 1
ATOM 1007 O O . ALA A 1 125 ? -1.174 -16.705 0.743 1.00 80.69 125 ALA A O 1
ATOM 1008 N N . ASN A 1 126 ? 0.802 -17.724 0.479 1.00 84.19 126 ASN A N 1
ATOM 1009 C CA . ASN A 1 126 ? 1.166 -17.673 1.896 1.00 84.19 126 ASN A CA 1
ATOM 1010 C C . ASN A 1 126 ? 1.319 -16.235 2.410 1.00 84.19 126 ASN A C 1
ATOM 1012 O O . ASN A 1 126 ? 0.914 -15.944 3.534 1.00 84.19 126 ASN A O 1
ATOM 1016 N N . ALA A 1 127 ? 1.884 -15.336 1.599 1.00 84.50 127 ALA A N 1
ATOM 1017 C CA . ALA A 1 127 ? 2.032 -13.932 1.967 1.00 84.50 127 ALA A CA 1
ATOM 1018 C C . ALA A 1 127 ? 0.668 -13.235 2.057 1.00 84.50 127 ALA A C 1
ATOM 1020 O O . ALA A 1 127 ? 0.399 -12.553 3.043 1.00 84.50 127 ALA A O 1
ATOM 1021 N N . ILE A 1 128 ? -0.223 -13.476 1.092 1.00 82.62 128 ILE A N 1
ATOM 1022 C CA . ILE A 1 128 ? -1.597 -12.953 1.120 1.00 82.62 128 ILE A CA 1
ATOM 1023 C C . ILE A 1 128 ? -2.343 -13.452 2.364 1.00 82.62 128 ILE A C 1
ATOM 1025 O O . ILE A 1 128 ? -2.916 -12.655 3.104 1.00 82.62 128 ILE A O 1
ATOM 1029 N N . MET A 1 129 ? -2.262 -14.750 2.664 1.00 85.00 129 MET A N 1
ATOM 1030 C CA . MET A 1 129 ? -2.907 -15.333 3.841 1.00 85.00 129 MET A CA 1
ATOM 1031 C C . MET A 1 129 ? -2.359 -14.757 5.156 1.00 85.00 129 MET A C 1
ATOM 1033 O O . MET A 1 129 ? -3.114 -14.527 6.104 1.00 85.00 129 MET A O 1
ATOM 1037 N N . ALA A 1 130 ? -1.049 -14.505 5.235 1.00 88.25 130 ALA A N 1
ATOM 1038 C CA . ALA A 1 130 ? -0.438 -13.859 6.392 1.00 88.25 130 ALA A CA 1
ATOM 1039 C C . ALA A 1 130 ? -0.950 -12.421 6.574 1.00 88.25 130 ALA A C 1
ATOM 1041 O O . ALA A 1 130 ? -1.285 -12.035 7.695 1.00 88.25 130 ALA A O 1
ATOM 1042 N N . LEU A 1 131 ? -1.077 -11.662 5.481 1.00 87.38 131 LEU A N 1
ATOM 1043 C CA . LEU A 1 131 ? -1.624 -10.304 5.491 1.00 87.38 131 LEU A CA 1
ATOM 1044 C C . LEU A 1 131 ? -3.101 -10.294 5.891 1.00 87.38 131 LEU A C 1
ATOM 1046 O O . LEU A 1 131 ? -3.470 -9.525 6.771 1.00 87.38 131 LEU A O 1
ATOM 1050 N N . ASN A 1 132 ? -3.919 -11.199 5.347 1.00 87.62 132 ASN A N 1
ATOM 1051 C CA . ASN A 1 132 ? -5.328 -11.359 5.724 1.00 87.62 132 ASN A CA 1
ATOM 1052 C C . ASN A 1 132 ? -5.487 -11.671 7.215 1.00 87.62 132 ASN A C 1
ATOM 1054 O O . ASN A 1 132 ? -6.280 -11.039 7.912 1.00 87.62 132 ASN A O 1
ATOM 1058 N N . ARG A 1 133 ? -4.693 -12.612 7.738 1.00 89.00 133 ARG A N 1
ATOM 1059 C CA . ARG A 1 133 ? -4.700 -12.948 9.170 1.00 89.00 133 ARG A CA 1
ATOM 1060 C C . ARG A 1 133 ? -4.232 -11.780 10.034 1.00 89.00 133 ARG A C 1
ATOM 1062 O O . ARG A 1 133 ? -4.793 -11.558 11.105 1.00 89.00 133 ARG A O 1
ATOM 1069 N N . GLY A 1 134 ? -3.216 -11.041 9.592 1.00 88.81 134 GLY A N 1
ATOM 1070 C CA . GLY A 1 134 ? -2.741 -9.833 10.268 1.00 88.81 134 GLY A CA 1
ATOM 1071 C C . GLY A 1 134 ? -3.808 -8.739 10.295 1.00 88.81 134 GLY A C 1
ATOM 1072 O O . GLY A 1 134 ? -4.086 -8.180 11.354 1.00 88.81 134 GLY A O 1
ATOM 1073 N N . ALA A 1 135 ? -4.464 -8.505 9.159 1.00 89.75 135 ALA A N 1
ATOM 1074 C CA . ALA A 1 135 ? -5.556 -7.556 9.016 1.00 89.75 135 ALA A CA 1
ATOM 1075 C C . ALA A 1 135 ? -6.732 -7.912 9.927 1.00 89.75 135 ALA A C 1
ATOM 1077 O O . ALA A 1 135 ? -7.206 -7.060 10.671 1.00 89.75 135 ALA A O 1
ATOM 1078 N N . GLN A 1 136 ? -7.134 -9.184 9.963 1.00 88.12 136 GLN A N 1
ATOM 1079 C CA . GLN A 1 136 ? -8.194 -9.655 10.851 1.00 88.12 136 GLN A CA 1
ATOM 1080 C C . GLN A 1 136 ? -7.841 -9.440 12.329 1.00 88.12 136 GLN A C 1
ATOM 1082 O O . GLN A 1 136 ? -8.646 -8.889 13.076 1.00 88.12 136 GLN A O 1
ATOM 1087 N N . LYS A 1 137 ? -6.634 -9.835 12.756 1.00 88.12 137 LYS A N 1
ATOM 1088 C CA . LYS A 1 137 ? -6.186 -9.670 14.150 1.00 88.12 137 LYS A CA 1
ATOM 1089 C C . LYS A 1 137 ? -6.082 -8.203 14.563 1.00 88.12 137 LYS A C 1
ATOM 1091 O O . LYS A 1 137 ? -6.391 -7.868 15.700 1.00 88.12 137 LYS A O 1
ATOM 1096 N N . GLY A 1 138 ? -5.630 -7.345 13.652 1.00 85.62 138 GLY A N 1
ATOM 1097 C CA . GLY A 1 138 ? -5.464 -5.915 13.888 1.00 85.62 138 GLY A CA 1
ATOM 1098 C C . GLY A 1 138 ? -6.702 -5.075 13.578 1.00 85.62 138 GLY A C 1
ATOM 1099 O O . GLY A 1 138 ? -6.662 -3.866 13.776 1.00 85.62 138 GLY A O 1
ATOM 1100 N N . GLY A 1 139 ? -7.792 -5.670 13.081 1.00 87.25 139 GLY A N 1
ATOM 1101 C CA . GLY A 1 139 ? -8.973 -4.944 12.608 1.00 87.25 139 GLY A CA 1
ATOM 1102 C C . GLY A 1 139 ? -8.652 -3.918 11.512 1.00 87.25 139 GLY A C 1
ATOM 1103 O O . GLY A 1 139 ? -9.175 -2.800 11.560 1.00 87.25 139 GLY A O 1
ATOM 1104 N N . PHE A 1 140 ? -7.740 -4.257 10.599 1.00 89.69 140 PHE A N 1
ATOM 1105 C CA . PHE A 1 140 ? -7.383 -3.465 9.420 1.00 89.69 140 PHE A CA 1
ATOM 1106 C C . PHE A 1 140 ? -8.184 -3.939 8.207 1.00 89.69 140 PHE A C 1
ATOM 1108 O O . PHE A 1 140 ? -8.553 -5.110 8.117 1.00 89.69 140 PHE A O 1
ATOM 1115 N N . ALA A 1 141 ? -8.417 -3.046 7.250 1.00 88.31 141 ALA A N 1
ATOM 1116 C CA . ALA A 1 141 ? -8.871 -3.448 5.928 1.00 88.31 141 ALA A CA 1
ATOM 1117 C C . ALA A 1 141 ? -7.676 -3.932 5.094 1.00 88.31 141 ALA A C 1
ATOM 1119 O O . ALA A 1 141 ? -6.566 -3.403 5.207 1.00 88.31 141 ALA A O 1
ATOM 1120 N N . HIS A 1 142 ? -7.916 -4.925 4.244 1.00 87.19 142 HIS A N 1
ATOM 1121 C CA . HIS A 1 142 ? -6.979 -5.351 3.214 1.00 87.19 142 HIS A CA 1
ATOM 1122 C C . HIS A 1 142 ? -7.691 -5.272 1.872 1.00 87.19 142 HIS A C 1
ATOM 1124 O O . HIS A 1 142 ? -8.732 -5.897 1.674 1.00 87.19 142 HIS A O 1
ATOM 1130 N N . ASP A 1 143 ? -7.151 -4.452 0.984 1.00 81.81 143 ASP A N 1
ATOM 1131 C CA . ASP A 1 143 ? -7.633 -4.331 -0.380 1.00 81.81 143 ASP A CA 1
ATOM 1132 C C . ASP A 1 143 ? -7.109 -5.513 -1.211 1.00 81.81 143 ASP A C 1
ATOM 1134 O O . ASP A 1 143 ? -5.907 -5.757 -1.294 1.00 81.81 143 ASP A O 1
ATOM 1138 N N . THR A 1 144 ? -8.024 -6.276 -1.807 1.00 68.94 144 THR A N 1
ATOM 1139 C CA . THR A 1 144 ? -7.718 -7.507 -2.548 1.00 68.94 144 THR A CA 1
ATOM 1140 C C . THR A 1 144 ? -7.110 -7.246 -3.931 1.00 68.94 144 THR A C 1
ATOM 1142 O O . THR A 1 144 ? -6.648 -8.182 -4.583 1.00 68.94 144 THR A O 1
ATOM 1145 N N . GLY A 1 145 ? -7.110 -5.992 -4.402 1.00 63.97 145 GLY A N 1
ATOM 1146 C CA . GLY A 1 145 ? -6.625 -5.613 -5.729 1.00 63.97 145 GLY A CA 1
ATOM 1147 C C . GLY A 1 145 ? -7.481 -6.125 -6.892 1.00 63.97 145 GLY A C 1
ATOM 1148 O O . GLY A 1 145 ? -8.588 -6.629 -6.714 1.00 63.97 145 GLY A O 1
ATOM 1149 N N . GLU A 1 146 ? -6.967 -5.983 -8.120 1.00 56.78 146 GLU A N 1
ATOM 1150 C CA . GLU A 1 146 ? -7.709 -6.286 -9.363 1.00 56.78 146 GLU A CA 1
ATOM 1151 C C . GLU A 1 146 ? -7.929 -7.788 -9.622 1.00 56.78 146 GLU A C 1
ATOM 1153 O O . GLU A 1 146 ? -8.661 -8.157 -10.536 1.00 56.78 146 GLU A O 1
ATOM 1158 N N . GLY A 1 147 ? -7.304 -8.663 -8.827 1.00 51.72 147 GLY A N 1
ATOM 1159 C CA . GLY A 1 147 ? -7.274 -10.115 -9.034 1.00 51.72 147 GLY A CA 1
ATOM 1160 C C . GLY A 1 147 ? -8.464 -10.894 -8.470 1.00 51.72 147 GLY A C 1
ATOM 1161 O O . GLY A 1 147 ? -8.413 -12.121 -8.464 1.00 51.72 147 GLY A O 1
ATOM 1162 N N . SER A 1 148 ? -9.529 -10.219 -8.024 1.00 49.47 148 SER A N 1
ATOM 1163 C CA . SER A 1 148 ? -10.641 -10.782 -7.235 1.00 49.47 148 SER A CA 1
ATOM 1164 C C . SER A 1 148 ? -10.263 -11.166 -5.792 1.00 49.47 148 SER A C 1
ATOM 1166 O O . SER A 1 148 ? -9.144 -10.917 -5.341 1.00 49.47 148 SER A O 1
ATOM 1168 N N . VAL A 1 149 ? -11.243 -11.686 -5.039 1.00 48.78 149 VAL A N 1
ATOM 1169 C CA . VAL A 1 149 ? -11.171 -11.951 -3.592 1.00 48.78 149 VAL A CA 1
ATOM 1170 C C . VAL A 1 149 ? -9.932 -12.777 -3.254 1.00 48.78 149 VAL A C 1
ATOM 1172 O O . VAL A 1 149 ? -9.830 -13.957 -3.579 1.00 48.78 149 VAL A O 1
ATOM 1175 N N . SER A 1 150 ? -9.001 -12.135 -2.561 1.00 46.34 150 SER A N 1
ATOM 1176 C CA . SER A 1 150 ? -7.814 -12.766 -2.002 1.00 46.34 150 SER A CA 1
ATOM 1177 C C . SER A 1 150 ? -8.197 -13.396 -0.663 1.00 46.34 150 SER A C 1
ATOM 1179 O O . SER A 1 150 ? -8.283 -12.687 0.337 1.00 46.34 150 SER A O 1
ATOM 1181 N N . VAL A 1 151 ? -8.512 -14.696 -0.665 1.00 44.16 151 VAL A N 1
ATOM 1182 C CA . VAL A 1 151 ? -8.884 -15.496 0.524 1.00 44.16 151 VAL A CA 1
ATOM 1183 C C . VAL A 1 151 ? -7.657 -15.924 1.324 1.00 44.16 151 VAL A C 1
ATOM 1185 O O . VAL A 1 151 ? -6.721 -16.483 0.714 1.00 44.16 151 VAL A O 1
#

Foldseek 3Di:
DQCPDPPDPQCNVPVPVSVVVVVCVVCVVVVCVPPPDDQPDDDPDGPLRVVLVVCVVVVHDSDDPPDDPDDCPDPPRDDDDDDPDDPDDDDLVVQWDWDDDPPDPDIDIAGVDAAEADDDPVDDLVVLVVNVVVCVVSVHYHDPHPNPDSD

Sequence (151 aa):
MDLMQSHHAILRNYPLIGHLRFFFEFIRPEIRQYFLESDNEEIPFSRAQRALVYQRAKGASDKRPFGTLVDVYKPSAEILLQRGNPINPPSVESLRVRVGGAQCTQPYFISLFNISAMSFGALSANAIMALNRGAQKGGFAHDTGEGSVSV

Radius of gyration: 25.25 Å; chains: 1; bounding box: 55×35×75 Å

pLDDT: mean 70.38, std 14.62, range [43.12, 94.25]

Secondary structure (DSSP, 8-state):
-TTS--S-HHHHH-HHHHHHHHHHHHHHHHHHHHH---TT--SSS-HHHHHHHHHHHTT----------S-TTSTT-------SS-SSPPPGGGGEEEE--TT-SS-EEEESS-BPP--BTTB-HHHHHHHHHHHHHHT--B--GGGS---